Protein AF-A0AA40MC87-F1 (afdb_monomer_lite)

Secondary structure (DSSP, 8-state):
-PPPHHHHHHHHHHHHT-PPPPPPHHHHHHHHHHHHHHHHHHHHHHHHHHHHHHHHHHHHHHHHHT----SSS----EETTEE-HHHHHHHHHGGGGHHHHHHHHHHHHHHHHHHHHHHHHHHHHHHHHHTT-

Foldseek 3Di:
DDDDVVVVVVVVVVVVPPPDDPDDVVVVVVVVVVVVLVVLLVVLCCQQCVLVVLLVVLVVVCVVQVHDADQPDFDFGADPNDTCRVVSNVSNVSNVCNVVSNVVSVVSVVVSVVVVVVVVVVVVVVVVVVVVD

Sequence (133 aa):
MQEPPDEQSRRAASAAEVGPVPASPTAARGRALVRAYGFALAAILVIALFPVLSVAAAGIVADAAGCELNEAAAHPCLIGGVDFGEMLYAMGVLGWLMLGSLPVGGVLLMGWAIALLVHLRQWRAMRRAGARR

Organism: Burkholderia pseudomallei (NCBI:txid28450)

pLDDT: mean 82.48, std 14.1, range [49.5, 96.06]

Radius of gyration: 30.07 Å; chains: 1; bounding box: 89×36×66 Å

Structure (mmCIF, N/CA/C/O backbone):
data_AF-A0AA40MC87-F1
#
_entry.id   AF-A0AA40MC87-F1
#
loop_
_atom_site.group_PDB
_atom_site.id
_atom_site.type_symbol
_atom_site.label_atom_id
_atom_site.label_alt_id
_atom_site.label_comp_id
_atom_site.label_asym_id
_atom_site.label_entity_id
_atom_site.label_seq_id
_atom_site.pdbx_PDB_ins_code
_atom_site.Cartn_x
_atom_site.Cartn_y
_atom_site.Cartn_z
_atom_site.occupancy
_atom_site.B_iso_or_equiv
_atom_site.auth_seq_id
_atom_site.auth_comp_id
_atom_site.auth_asym_id
_atom_site.auth_atom_id
_atom_site.pdbx_PDB_model_num
ATOM 1 N N . MET A 1 1 ? -69.158 -31.998 21.560 1.00 50.84 1 MET A N 1
ATOM 2 C CA . MET A 1 1 ? -68.739 -30.778 22.278 1.00 50.84 1 MET A CA 1
ATOM 3 C C . MET A 1 1 ? -68.046 -29.914 21.239 1.00 50.84 1 MET A C 1
ATOM 5 O O . MET A 1 1 ? -66.867 -30.105 20.987 1.00 50.84 1 MET A O 1
ATOM 9 N N . GLN A 1 2 ? -68.838 -29.133 20.500 1.00 50.91 2 GLN A N 1
ATOM 10 C CA . GLN A 1 2 ? -68.380 -28.251 19.426 1.00 50.91 2 GLN A CA 1
ATOM 11 C C . GLN A 1 2 ? -68.105 -26.867 20.031 1.00 50.91 2 GLN A C 1
ATOM 13 O O . GLN A 1 2 ? -69.002 -26.286 20.639 1.00 50.91 2 GLN A O 1
ATOM 18 N N . GLU A 1 3 ? -66.870 -26.385 19.897 1.00 57.81 3 GLU A N 1
ATOM 19 C CA . GLU A 1 3 ? -66.437 -25.036 20.289 1.00 57.81 3 GLU A CA 1
ATOM 20 C C . GLU A 1 3 ? -67.126 -23.992 19.378 1.00 57.81 3 GLU A C 1
ATOM 22 O O . GLU A 1 3 ? -67.336 -24.273 18.191 1.00 57.81 3 GLU A O 1
ATOM 27 N N . PRO A 1 4 ? -67.550 -22.829 19.902 1.00 66.12 4 PRO A N 1
ATOM 28 C CA . PRO A 1 4 ? -68.362 -21.880 19.152 1.00 66.12 4 PRO A CA 1
ATOM 29 C C . PRO A 1 4 ? -67.525 -21.148 18.071 1.00 66.12 4 PRO A C 1
ATOM 31 O O . PRO A 1 4 ? -66.338 -20.866 18.265 1.00 66.12 4 PRO A O 1
ATOM 34 N N . PRO A 1 5 ? -68.106 -20.886 16.882 1.00 65.94 5 PRO A N 1
ATOM 35 C CA . PRO A 1 5 ? -67.374 -20.466 15.678 1.00 65.94 5 PRO A CA 1
ATOM 36 C C . PRO A 1 5 ? -66.696 -19.091 15.798 1.00 65.94 5 PRO A C 1
ATOM 38 O O . PRO A 1 5 ? -65.754 -18.797 15.061 1.00 65.94 5 PRO A O 1
ATOM 41 N N . ASP A 1 6 ? -67.133 -18.259 16.741 1.00 68.62 6 ASP A N 1
ATOM 42 C CA . ASP A 1 6 ? -66.554 -16.950 17.040 1.00 68.62 6 ASP A CA 1
ATOM 43 C C . ASP A 1 6 ? -65.141 -17.064 17.625 1.00 68.62 6 ASP A C 1
ATOM 45 O O . ASP A 1 6 ? -64.265 -16.254 17.307 1.00 68.62 6 ASP A O 1
ATOM 49 N N . GLU A 1 7 ? -64.874 -18.106 18.415 1.00 65.88 7 GLU A N 1
ATOM 50 C CA . GLU A 1 7 ? -63.565 -18.305 19.031 1.00 65.88 7 GLU A CA 1
ATOM 51 C C . GLU A 1 7 ? -62.516 -18.745 17.998 1.00 65.88 7 GLU A C 1
ATOM 53 O O . GLU A 1 7 ? -61.366 -18.290 18.017 1.00 65.88 7 GLU A O 1
ATOM 58 N N . GLN A 1 8 ? -62.930 -19.551 17.016 1.00 66.62 8 GLN A N 1
ATOM 59 C CA . GLN A 1 8 ? -62.069 -19.992 15.920 1.00 66.62 8 GLN A CA 1
ATOM 60 C C . GLN A 1 8 ? -61.725 -18.840 14.962 1.00 66.62 8 GLN A C 1
ATOM 62 O O . GLN A 1 8 ? -60.569 -18.712 14.548 1.00 66.62 8 GLN A O 1
ATOM 67 N N . SER A 1 9 ? -62.678 -17.943 14.678 1.00 61.56 9 SER A N 1
ATOM 68 C CA . SER A 1 9 ? -62.430 -16.728 13.887 1.00 61.56 9 SER A CA 1
ATOM 69 C C . SER A 1 9 ? -61.458 -15.763 14.573 1.00 61.56 9 SER A C 1
ATOM 71 O O . SER A 1 9 ? -60.596 -15.187 13.905 1.00 61.56 9 SER A O 1
ATOM 73 N N . ARG A 1 10 ? -61.525 -15.621 15.905 1.00 64.06 10 ARG A N 1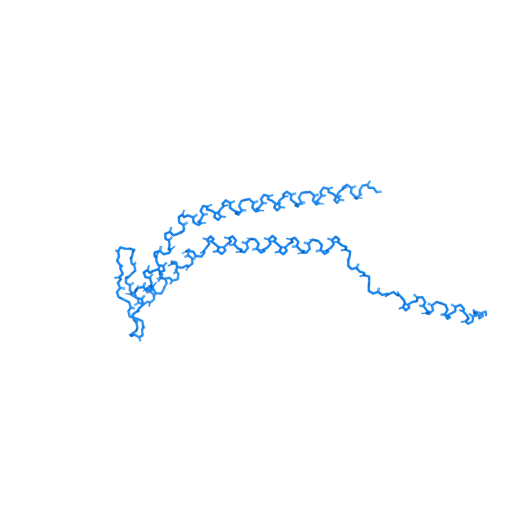
ATOM 74 C CA . ARG A 1 10 ? -60.583 -14.774 16.662 1.00 64.06 10 ARG A CA 1
ATOM 75 C C . ARG A 1 10 ? -59.165 -15.349 16.675 1.00 64.06 10 ARG A C 1
ATOM 77 O O . ARG A 1 10 ? -58.204 -14.595 16.524 1.00 64.06 10 ARG A O 1
ATOM 84 N N . ARG A 1 11 ? -59.017 -16.674 16.790 1.00 61.47 11 ARG A N 1
ATOM 85 C CA . ARG A 1 11 ? -57.702 -17.340 16.722 1.00 61.47 11 ARG A CA 1
ATOM 86 C C . ARG A 1 11 ? -57.081 -17.261 15.322 1.00 61.47 11 ARG A C 1
ATOM 88 O O . ARG A 1 11 ? -55.880 -17.024 15.214 1.00 61.47 11 ARG A O 1
ATOM 95 N N . ALA A 1 12 ? -57.884 -17.387 14.262 1.00 60.53 12 ALA A N 1
ATOM 96 C CA . ALA A 1 12 ? -57.410 -17.250 12.883 1.00 60.53 12 ALA A CA 1
ATOM 97 C C . ALA A 1 12 ? -56.907 -15.827 12.569 1.00 60.53 12 ALA A C 1
ATOM 99 O O . ALA A 1 12 ? -55.875 -15.676 11.916 1.00 60.53 12 ALA A O 1
ATOM 100 N N . ALA A 1 13 ? -57.576 -14.790 13.089 1.00 59.22 13 ALA A N 1
ATOM 101 C CA . ALA A 1 13 ? -57.141 -13.400 12.931 1.00 59.22 13 ALA A CA 1
ATOM 102 C C . ALA A 1 13 ? -55.805 -13.114 13.647 1.00 59.22 13 ALA A C 1
ATOM 104 O O . ALA A 1 13 ? -54.933 -12.459 13.084 1.00 59.22 13 ALA A O 1
ATOM 105 N N . SER A 1 14 ? -55.598 -13.671 14.846 1.00 58.53 14 SER A N 1
ATOM 106 C CA . SER A 1 14 ? -54.359 -13.472 15.615 1.00 58.53 14 SER A CA 1
ATOM 107 C C . SER A 1 14 ? -53.129 -14.160 15.005 1.00 58.53 14 SER A C 1
ATOM 109 O O . SER A 1 14 ? -52.009 -13.718 15.256 1.00 58.53 14 SER A O 1
ATOM 111 N N . ALA A 1 15 ? -53.302 -15.233 14.226 1.00 57.50 15 ALA A N 1
ATOM 112 C CA . ALA A 1 15 ? -52.190 -15.943 13.586 1.00 57.50 15 ALA A CA 1
ATOM 113 C C . ALA A 1 15 ? -51.644 -15.210 12.345 1.00 57.50 15 ALA A C 1
ATOM 115 O O . ALA A 1 15 ? -50.479 -15.382 11.992 1.00 57.50 15 ALA A O 1
ATOM 116 N N . ALA A 1 16 ? -52.467 -14.377 11.700 1.00 57.09 16 ALA A N 1
ATOM 117 C CA . ALA A 1 16 ? -52.091 -13.627 10.502 1.00 57.09 16 ALA A CA 1
ATOM 118 C C . ALA A 1 16 ? -51.283 -12.346 10.801 1.00 57.09 16 ALA A C 1
ATOM 120 O O . ALA A 1 16 ? -50.664 -11.794 9.895 1.00 57.09 16 ALA A O 1
ATOM 121 N N . GLU A 1 17 ? -51.257 -11.882 12.057 1.00 54.28 17 GLU A N 1
ATOM 122 C CA . GLU A 1 17 ? -50.623 -10.615 12.460 1.00 54.28 17 GLU A CA 1
ATOM 123 C C . GLU A 1 17 ? -49.181 -10.764 12.984 1.00 54.28 17 GLU A C 1
ATOM 125 O O . GLU A 1 17 ? -48.571 -9.796 13.440 1.00 54.28 17 GLU A O 1
ATOM 130 N N . VAL A 1 18 ? -48.582 -11.959 12.900 1.00 59.50 18 VAL A N 1
ATOM 131 C CA . VAL A 1 18 ? -47.149 -12.140 13.188 1.00 59.50 18 VAL A CA 1
ATOM 132 C C . VAL A 1 18 ? -46.344 -11.656 11.980 1.00 59.50 18 VAL A C 1
ATOM 134 O O . VA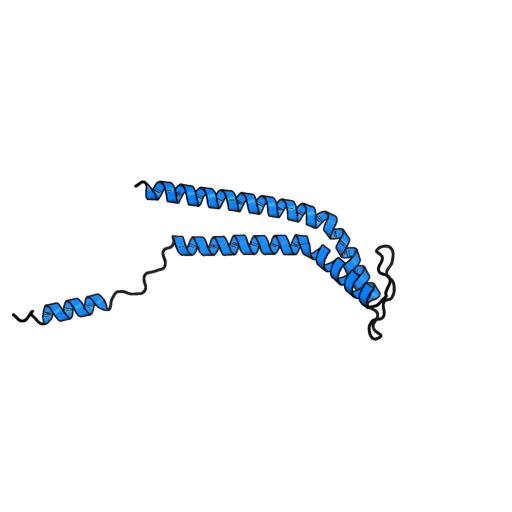L A 1 18 ? -45.843 -12.433 11.169 1.00 59.50 18 VAL A O 1
ATOM 137 N N . GLY A 1 19 ? -46.261 -10.333 11.834 1.00 61.06 19 GLY A N 1
ATOM 138 C CA . GLY A 1 19 ? -45.388 -9.681 10.865 1.00 61.06 19 GLY A CA 1
ATOM 139 C C . GLY A 1 19 ? -43.907 -10.023 11.107 1.00 61.06 19 GLY A C 1
ATOM 140 O O . GLY A 1 19 ? -43.544 -10.501 12.187 1.00 61.06 19 GLY A O 1
ATOM 141 N N . PRO A 1 20 ? -43.020 -9.782 10.122 1.00 63.53 20 PRO A N 1
ATOM 142 C CA . PRO A 1 20 ? -41.598 -10.087 10.242 1.00 63.53 20 PRO A CA 1
ATOM 143 C C . PRO A 1 20 ? -41.013 -9.440 11.498 1.00 63.53 20 PRO A C 1
ATOM 145 O O . PRO A 1 20 ? -40.990 -8.215 11.620 1.00 63.53 20 PRO A O 1
ATOM 148 N N . VAL A 1 21 ? -40.538 -10.264 12.435 1.00 62.41 21 VAL A N 1
ATOM 149 C CA . VAL A 1 21 ? -39.879 -9.794 13.658 1.00 62.41 21 VAL A CA 1
ATOM 150 C C . VAL A 1 21 ? -38.732 -8.860 13.248 1.00 62.41 21 VAL A C 1
ATOM 152 O O . VAL A 1 21 ? -37.818 -9.307 12.544 1.00 62.41 21 VAL A O 1
ATOM 155 N N . PRO A 1 22 ? -38.742 -7.571 13.643 1.00 57.84 22 PRO A N 1
ATOM 156 C CA . PRO A 1 22 ? -37.665 -6.663 13.286 1.00 57.84 22 PRO A CA 1
ATOM 157 C C . PRO A 1 22 ? -36.361 -7.199 13.875 1.00 57.84 22 PRO A C 1
ATOM 159 O O . PRO A 1 22 ? -36.271 -7.509 15.066 1.00 57.84 22 PRO A O 1
ATOM 162 N N . ALA A 1 23 ? -35.344 -7.340 13.023 1.00 54.78 23 ALA A N 1
ATOM 163 C CA . ALA A 1 23 ? -34.034 -7.823 13.431 1.00 54.78 23 ALA A CA 1
ATOM 164 C C . ALA A 1 23 ? -33.532 -7.011 14.634 1.00 54.78 23 ALA A C 1
ATOM 166 O O . ALA A 1 23 ? -33.445 -5.784 14.572 1.00 54.78 23 ALA A O 1
ATOM 167 N N . SER A 1 24 ? -33.195 -7.700 15.727 1.00 53.62 24 SER A N 1
ATOM 168 C CA . SER A 1 24 ? -32.795 -7.066 16.982 1.00 53.62 24 SER A CA 1
ATOM 169 C C . SER A 1 24 ? -31.674 -6.036 16.739 1.00 53.62 24 SER A C 1
ATOM 171 O O . SER A 1 24 ? -30.681 -6.361 16.073 1.00 53.62 24 SER A O 1
ATOM 173 N N . PRO A 1 25 ? -31.768 -4.808 17.287 1.00 60.97 25 PRO A N 1
ATOM 174 C CA . PRO A 1 25 ? -30.835 -3.710 16.995 1.00 60.97 25 PRO A CA 1
ATOM 175 C C . PRO A 1 25 ? -29.369 -4.037 17.336 1.00 60.97 25 PRO A C 1
ATOM 177 O O . PRO A 1 25 ? -28.437 -3.484 16.750 1.00 60.97 25 PRO A O 1
ATOM 180 N N . THR A 1 26 ? -29.141 -4.996 18.236 1.00 62.25 26 THR A N 1
ATOM 181 C CA . THR A 1 26 ? -27.823 -5.537 18.598 1.00 62.25 26 THR A CA 1
ATOM 182 C C . THR A 1 26 ? -27.173 -6.351 17.475 1.00 62.25 26 THR A C 1
ATOM 184 O O . THR A 1 26 ? -25.968 -6.225 17.245 1.00 62.25 26 THR A O 1
ATOM 187 N N . ALA A 1 27 ? -27.952 -7.145 16.733 1.00 59.28 27 ALA A N 1
ATOM 188 C CA . ALA A 1 27 ? -27.454 -7.951 15.619 1.00 59.28 27 ALA A CA 1
ATOM 189 C C . ALA A 1 27 ? -27.077 -7.077 14.411 1.00 59.28 27 ALA A C 1
ATOM 191 O O . ALA A 1 27 ? -26.074 -7.333 13.742 1.00 59.28 27 ALA A O 1
ATOM 192 N N . ALA A 1 28 ? -27.838 -6.005 14.165 1.00 65.12 28 ALA A N 1
ATOM 193 C CA . ALA A 1 28 ? -27.533 -5.028 13.122 1.00 65.12 28 ALA A CA 1
ATOM 194 C C . ALA A 1 28 ? -26.247 -4.233 13.426 1.00 65.12 28 ALA A C 1
ATOM 196 O O . ALA A 1 28 ? -25.393 -4.092 12.547 1.00 65.12 28 ALA A O 1
ATOM 197 N N . ARG A 1 29 ? -26.048 -3.802 14.683 1.00 69.06 29 ARG A N 1
ATOM 198 C CA . ARG A 1 29 ? -24.820 -3.108 15.125 1.00 69.06 29 ARG A CA 1
ATOM 199 C C . ARG A 1 29 ? -23.562 -3.966 14.985 1.00 69.06 29 ARG A C 1
ATOM 201 O O . ARG A 1 29 ? -22.536 -3.464 14.536 1.00 69.06 29 ARG A O 1
ATOM 208 N N . GLY A 1 30 ? -23.637 -5.257 15.317 1.00 68.69 30 GLY A N 1
ATOM 209 C CA . GLY A 1 30 ? -22.497 -6.173 15.189 1.00 68.69 30 GLY A CA 1
ATOM 210 C C . GLY A 1 30 ? -22.015 -6.330 13.742 1.00 68.69 30 GLY A C 1
ATOM 211 O O . GLY A 1 30 ? -20.817 -6.250 13.479 1.00 68.69 30 GLY A O 1
ATOM 212 N N . ARG A 1 31 ? -22.945 -6.476 12.786 1.00 76.12 31 ARG A N 1
ATOM 213 C CA . ARG A 1 31 ? -22.610 -6.591 11.353 1.00 76.12 31 ARG A CA 1
ATOM 214 C C . ARG A 1 31 ? -21.986 -5.313 10.787 1.00 76.12 31 ARG A C 1
ATOM 216 O O . ARG A 1 31 ? -21.050 -5.399 9.998 1.00 76.12 31 ARG A O 1
ATOM 223 N N . ALA A 1 32 ? -22.475 -4.141 11.195 1.00 79.81 32 ALA A N 1
ATOM 224 C CA . ALA A 1 32 ? -21.915 -2.858 10.772 1.00 79.81 32 ALA A CA 1
ATOM 225 C C . ALA A 1 32 ? -20.476 -2.658 11.281 1.00 79.81 32 ALA A C 1
ATOM 227 O O . ALA A 1 32 ? -19.612 -2.239 10.514 1.00 79.81 32 ALA A O 1
ATOM 228 N N . LEU A 1 33 ? -20.197 -3.034 12.536 1.00 82.94 33 LEU A N 1
ATOM 229 C CA . LEU A 1 33 ? -18.848 -2.972 13.104 1.00 82.94 33 LEU A CA 1
ATOM 230 C C . LEU A 1 33 ? -17.879 -3.900 12.368 1.00 82.94 33 LEU A C 1
ATOM 232 O O . LEU A 1 33 ? -16.809 -3.455 11.973 1.00 82.94 33 LEU A O 1
ATOM 236 N N . VAL A 1 34 ? -18.256 -5.157 12.116 1.00 84.06 34 VAL A N 1
ATOM 237 C CA . VAL A 1 34 ? -17.404 -6.099 11.365 1.00 84.06 34 VAL A CA 1
ATOM 238 C C . VAL A 1 34 ? -17.089 -5.572 9.963 1.00 84.06 34 VAL A C 1
ATOM 240 O O . VAL A 1 34 ? -15.937 -5.634 9.540 1.00 84.06 34 VAL A O 1
ATOM 243 N N . ARG A 1 35 ? -18.074 -4.991 9.264 1.00 88.19 35 ARG A N 1
ATOM 244 C CA . ARG A 1 35 ? -17.848 -4.357 7.954 1.00 88.19 35 ARG A CA 1
ATOM 245 C C . ARG A 1 35 ? -16.892 -3.168 8.047 1.00 88.19 35 ARG A C 1
ATOM 247 O O . ARG A 1 35 ? -16.006 -3.058 7.209 1.00 88.19 35 ARG A O 1
ATOM 254 N N . ALA A 1 36 ? -17.038 -2.315 9.060 1.00 87.88 36 ALA A N 1
ATOM 255 C CA . ALA A 1 36 ? -16.166 -1.159 9.258 1.00 87.88 36 ALA A CA 1
ATOM 256 C C . ALA A 1 36 ? -14.720 -1.569 9.590 1.00 87.88 36 ALA A C 1
ATOM 258 O O . ALA A 1 36 ? -13.788 -1.090 8.949 1.00 87.88 36 ALA A O 1
ATOM 259 N N . TYR A 1 37 ? -14.524 -2.498 10.534 1.00 91.44 37 TYR A N 1
ATOM 260 C CA . TYR A 1 37 ? -13.194 -3.027 10.857 1.00 91.44 37 TYR A CA 1
ATOM 261 C C . TYR A 1 37 ? -12.578 -3.761 9.659 1.00 91.44 37 TYR A C 1
ATOM 263 O O . TYR A 1 37 ? -11.395 -3.576 9.397 1.00 91.44 37 TYR A O 1
ATOM 271 N N . GLY A 1 38 ? -13.364 -4.535 8.904 1.00 91.75 38 GLY A N 1
ATOM 272 C CA . GLY A 1 38 ? -12.898 -5.206 7.689 1.00 91.75 38 GLY A CA 1
ATOM 273 C C . GLY A 1 38 ? -12.474 -4.227 6.592 1.00 91.75 38 GLY A C 1
ATOM 274 O O . GLY A 1 38 ? -11.408 -4.392 6.009 1.00 91.75 38 GLY A O 1
ATOM 275 N N . PHE A 1 39 ? -13.259 -3.172 6.354 1.00 94.19 39 PHE A N 1
ATOM 276 C CA . PHE A 1 39 ? -12.907 -2.124 5.394 1.00 94.19 39 PHE A CA 1
ATOM 277 C C . PHE A 1 39 ? -11.636 -1.373 5.808 1.00 94.19 39 PHE A C 1
ATOM 279 O O . PHE A 1 39 ? -10.749 -1.170 4.985 1.00 94.19 39 PHE A O 1
ATOM 286 N N . ALA A 1 40 ? -11.510 -1.019 7.091 1.00 93.25 40 ALA A N 1
ATOM 287 C CA . ALA A 1 40 ? -10.304 -0.382 7.615 1.00 93.25 40 ALA A CA 1
ATOM 288 C C . ALA A 1 40 ? -9.067 -1.279 7.449 1.00 93.25 40 ALA A C 1
ATOM 290 O O . ALA A 1 40 ? -8.024 -0.801 7.016 1.00 93.25 40 ALA A O 1
ATOM 291 N N . LEU A 1 41 ? -9.189 -2.582 7.727 1.00 94.38 41 LEU A N 1
ATOM 292 C CA . LEU A 1 41 ? -8.103 -3.538 7.512 1.00 94.38 41 LEU A CA 1
ATOM 293 C C . LEU A 1 41 ? -7.702 -3.606 6.035 1.00 94.38 41 LEU A C 1
ATOM 295 O O . LEU A 1 41 ? -6.518 -3.529 5.725 1.00 94.38 41 LEU A O 1
ATOM 299 N N . ALA A 1 42 ? -8.677 -3.707 5.129 1.00 95.38 42 ALA A N 1
ATOM 300 C CA . ALA A 1 42 ? -8.416 -3.728 3.693 1.00 95.38 42 ALA A CA 1
ATOM 301 C C . ALA A 1 42 ? -7.689 -2.456 3.233 1.00 95.38 42 ALA A C 1
ATOM 303 O O . ALA A 1 42 ? -6.696 -2.550 2.520 1.00 95.38 42 ALA A O 1
ATOM 304 N N . ALA A 1 43 ? -8.122 -1.279 3.694 1.00 94.88 43 ALA A N 1
ATOM 305 C CA . ALA A 1 43 ? -7.467 -0.014 3.375 1.00 94.88 43 ALA A CA 1
ATOM 306 C C . ALA A 1 43 ? -6.010 0.030 3.871 1.00 94.88 43 ALA A C 1
ATOM 308 O O . ALA A 1 43 ? -5.123 0.424 3.118 1.00 94.88 43 ALA A O 1
ATOM 309 N N . ILE A 1 44 ? -5.746 -0.424 5.104 1.00 94.25 44 ILE A N 1
ATOM 310 C CA . ILE A 1 44 ? -4.384 -0.493 5.662 1.00 94.25 44 ILE A CA 1
ATOM 311 C C . ILE A 1 44 ? -3.505 -1.423 4.823 1.00 94.25 44 ILE A C 1
ATOM 313 O O . ILE A 1 44 ? -2.389 -1.051 4.469 1.00 94.25 44 ILE A O 1
ATOM 317 N N . LEU A 1 45 ? -4.007 -2.614 4.481 1.00 94.88 45 LEU A N 1
ATOM 318 C CA . LEU A 1 45 ? -3.262 -3.583 3.678 1.00 94.88 45 LEU A CA 1
ATOM 319 C C . LEU A 1 45 ? -2.970 -3.055 2.275 1.00 94.88 45 LEU A C 1
ATOM 321 O O . LEU A 1 45 ? -1.847 -3.204 1.807 1.00 94.88 45 LEU A O 1
ATOM 325 N N . VAL A 1 46 ? -3.940 -2.404 1.627 1.00 94.25 46 VAL A N 1
ATOM 326 C CA . VAL A 1 46 ? -3.730 -1.784 0.313 1.00 94.25 46 VAL A CA 1
ATOM 327 C C . VAL A 1 46 ? -2.642 -0.721 0.406 1.00 94.25 46 VAL A C 1
ATOM 329 O O . VAL A 1 46 ? -1.681 -0.793 -0.343 1.00 94.25 46 VAL A O 1
ATOM 332 N N . ILE A 1 47 ? -2.723 0.215 1.352 1.00 91.56 47 ILE A N 1
ATOM 333 C CA . ILE A 1 47 ? -1.725 1.290 1.485 1.00 91.56 47 ILE A CA 1
ATOM 334 C C . ILE A 1 47 ? -0.326 0.729 1.786 1.00 91.56 47 ILE A C 1
ATOM 336 O O . ILE A 1 47 ? 0.662 1.194 1.222 1.00 91.56 47 ILE A O 1
ATOM 340 N N . ALA A 1 48 ? -0.232 -0.275 2.660 1.00 93.31 48 ALA A N 1
ATOM 341 C CA . ALA A 1 48 ? 1.044 -0.859 3.058 1.00 93.31 48 ALA A CA 1
ATOM 342 C C . ALA A 1 48 ? 1.687 -1.685 1.933 1.00 93.31 48 ALA A C 1
ATOM 344 O O . ALA A 1 48 ? 2.886 -1.558 1.688 1.00 93.31 48 ALA A O 1
ATOM 345 N N . LEU A 1 49 ? 0.895 -2.520 1.251 1.00 93.88 49 LEU A N 1
ATOM 346 C CA . LEU A 1 49 ? 1.382 -3.494 0.270 1.00 93.88 49 LEU A CA 1
ATOM 347 C C . LEU A 1 49 ? 1.433 -2.951 -1.157 1.00 93.88 49 LEU A C 1
ATOM 349 O O . LEU A 1 49 ? 2.157 -3.509 -1.972 1.00 93.88 49 LEU A O 1
ATOM 353 N N . PHE A 1 50 ? 0.710 -1.878 -1.478 1.00 94.31 50 PHE A N 1
ATOM 354 C CA . PHE A 1 50 ? 0.690 -1.297 -2.822 1.00 94.31 50 PHE A CA 1
ATOM 355 C C . PHE A 1 50 ? 2.088 -1.041 -3.419 1.00 94.31 50 PHE A C 1
ATOM 357 O O . PHE A 1 50 ? 2.342 -1.543 -4.514 1.00 94.31 50 PHE A O 1
ATOM 364 N N . PRO A 1 51 ? 3.025 -0.346 -2.741 1.00 92.94 51 PRO A N 1
ATOM 365 C CA . PRO A 1 51 ? 4.352 -0.109 -3.315 1.00 92.94 51 PRO A CA 1
ATOM 366 C C . PRO A 1 51 ? 5.174 -1.394 -3.470 1.00 92.94 51 PRO A C 1
ATOM 368 O O . PRO A 1 51 ? 5.920 -1.529 -4.435 1.00 92.94 51 PRO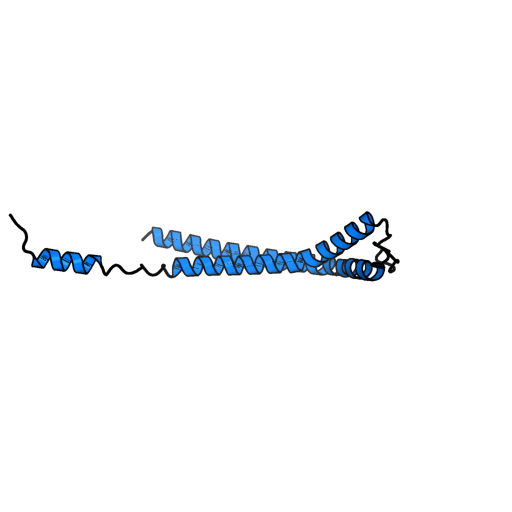 A O 1
ATOM 371 N N . VAL A 1 52 ? 4.986 -2.372 -2.578 1.00 94.56 52 VAL A N 1
ATOM 372 C CA . VAL A 1 52 ? 5.640 -3.687 -2.677 1.00 94.56 52 VAL A CA 1
ATOM 373 C C . VAL A 1 52 ? 5.135 -4.445 -3.905 1.00 94.56 52 VAL A C 1
ATOM 375 O O . VAL A 1 52 ? 5.927 -4.975 -4.678 1.00 94.56 52 VAL A O 1
ATOM 378 N N . LEU A 1 53 ? 3.817 -4.466 -4.115 1.00 95.19 53 LEU A N 1
ATOM 379 C CA . LEU A 1 53 ? 3.196 -5.114 -5.270 1.00 95.19 53 LEU A CA 1
ATOM 380 C C . LEU A 1 53 ? 3.576 -4.422 -6.583 1.00 95.19 53 LEU A C 1
ATOM 382 O O . LEU A 1 53 ? 3.804 -5.105 -7.576 1.00 95.19 53 LEU A O 1
ATOM 386 N N . SER A 1 54 ? 3.686 -3.091 -6.576 1.00 94.69 54 SER A N 1
ATOM 387 C CA . SER A 1 54 ? 4.157 -2.301 -7.719 1.00 94.69 54 SE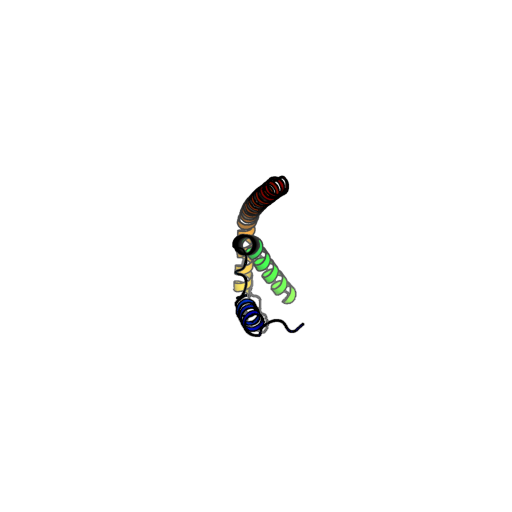R A CA 1
ATOM 388 C C . SER A 1 54 ? 5.562 -2.725 -8.150 1.00 94.69 54 SER A C 1
ATOM 390 O O . SER A 1 54 ? 5.767 -3.084 -9.308 1.00 94.69 54 SER A O 1
ATOM 392 N N . VAL A 1 55 ? 6.516 -2.740 -7.211 1.00 93.88 55 VAL A N 1
ATOM 393 C CA . VAL A 1 55 ? 7.911 -3.101 -7.507 1.00 93.88 55 VAL A CA 1
ATOM 394 C C . VAL A 1 55 ? 8.038 -4.567 -7.925 1.00 93.88 55 VAL A C 1
ATOM 396 O O . VAL A 1 55 ? 8.761 -4.886 -8.866 1.00 93.88 55 VAL A O 1
ATOM 399 N N . ALA A 1 56 ? 7.293 -5.462 -7.268 1.00 94.69 56 ALA A N 1
ATOM 400 C CA . ALA A 1 56 ? 7.304 -6.884 -7.584 1.00 94.69 56 ALA A CA 1
ATOM 401 C C . ALA A 1 56 ? 6.768 -7.142 -8.997 1.00 94.69 56 ALA A C 1
ATOM 403 O O . ALA A 1 56 ? 7.364 -7.913 -9.745 1.00 94.69 56 ALA A O 1
ATOM 404 N N . ALA A 1 57 ? 5.679 -6.470 -9.385 1.00 94.69 57 ALA A N 1
ATOM 405 C CA . ALA A 1 57 ? 5.144 -6.560 -10.737 1.00 94.69 57 ALA A CA 1
ATOM 406 C C . ALA A 1 57 ? 6.159 -6.066 -11.778 1.00 94.69 57 ALA A C 1
ATOM 408 O O . ALA A 1 57 ? 6.378 -6.752 -12.774 1.00 94.69 57 ALA A O 1
ATOM 409 N N . ALA A 1 58 ? 6.824 -4.933 -11.529 1.00 93.62 58 ALA A N 1
ATOM 410 C CA . ALA A 1 58 ? 7.851 -4.410 -12.428 1.00 93.62 58 ALA A CA 1
ATOM 411 C C . ALA A 1 58 ? 9.022 -5.389 -12.607 1.00 93.62 58 ALA A C 1
ATOM 413 O O . ALA A 1 58 ? 9.423 -5.663 -13.735 1.00 93.62 58 ALA A O 1
ATOM 414 N N . GLY A 1 59 ? 9.517 -5.969 -11.508 1.00 91.94 59 GLY A N 1
ATOM 415 C CA . GLY A 1 59 ? 10.591 -6.961 -11.540 1.00 91.94 59 GLY A CA 1
ATOM 416 C C . GLY A 1 59 ? 10.207 -8.229 -12.302 1.00 91.94 59 GLY A C 1
ATOM 417 O O . GLY A 1 59 ? 10.975 -8.686 -13.140 1.00 91.94 59 GLY A O 1
ATOM 418 N N . ILE A 1 60 ? 8.999 -8.759 -12.078 1.00 94.81 60 ILE A N 1
ATOM 419 C CA . ILE A 1 60 ? 8.499 -9.947 -12.792 1.00 94.81 60 ILE A CA 1
ATOM 420 C C . ILE A 1 60 ? 8.388 -9.679 -14.298 1.00 94.81 60 ILE A C 1
ATOM 422 O O . ILE A 1 60 ? 8.752 -10.534 -15.102 1.00 94.81 60 ILE A O 1
ATOM 426 N N . VAL A 1 61 ? 7.890 -8.503 -14.693 1.00 93.19 61 VAL A N 1
ATOM 427 C CA . VAL A 1 61 ? 7.762 -8.135 -16.111 1.00 93.19 61 VAL A CA 1
ATOM 428 C C . VAL A 1 61 ? 9.134 -7.953 -16.762 1.00 93.19 61 VAL A C 1
ATOM 430 O O . VAL A 1 61 ? 9.343 -8.454 -17.865 1.00 93.19 61 VAL A O 1
ATOM 433 N N . ALA A 1 62 ? 10.071 -7.280 -16.088 1.00 92.25 62 ALA A N 1
ATOM 434 C CA . ALA A 1 62 ? 11.428 -7.083 -16.593 1.00 92.25 62 ALA A CA 1
ATOM 435 C C . ALA A 1 62 ? 12.182 -8.414 -16.752 1.00 92.25 62 ALA A C 1
ATOM 437 O O . ALA A 1 62 ? 12.773 -8.651 -17.803 1.00 92.25 62 ALA A O 1
ATOM 438 N N . ASP A 1 63 ? 12.090 -9.305 -15.760 1.00 92.38 63 ASP A N 1
ATOM 439 C CA . ASP A 1 63 ? 12.712 -10.635 -15.782 1.00 92.38 63 ASP A CA 1
ATOM 440 C C . ASP A 1 63 ? 12.134 -11.510 -16.906 1.00 92.38 63 ASP A C 1
ATOM 442 O O . ASP A 1 63 ? 12.875 -12.094 -17.695 1.00 92.38 63 ASP A O 1
ATOM 446 N N . ALA A 1 64 ? 10.806 -11.509 -17.074 1.00 93.00 64 ALA A N 1
ATOM 447 C CA . ALA A 1 64 ? 10.142 -12.227 -18.163 1.00 93.00 64 ALA A CA 1
ATOM 448 C C . ALA A 1 64 ? 10.515 -11.693 -19.560 1.00 93.00 64 ALA A C 1
ATOM 450 O O . ALA A 1 64 ? 10.489 -12.449 -20.533 1.00 93.00 64 ALA A O 1
ATOM 451 N N . ALA A 1 65 ? 10.850 -10.405 -19.668 1.00 90.69 65 ALA A N 1
ATOM 452 C CA . ALA A 1 65 ? 11.294 -9.770 -20.906 1.00 90.69 65 ALA A CA 1
ATOM 453 C C . ALA A 1 65 ? 12.819 -9.848 -21.127 1.00 90.69 65 ALA A C 1
ATOM 455 O O . ALA A 1 65 ? 13.287 -9.522 -22.218 1.00 90.69 65 ALA A O 1
ATOM 456 N N . GLY A 1 66 ? 13.597 -10.274 -20.124 1.00 90.06 66 GLY A N 1
ATOM 457 C CA . GLY A 1 66 ? 15.063 -10.262 -20.164 1.00 90.06 66 GLY A CA 1
ATOM 458 C C . GLY A 1 66 ? 15.671 -8.854 -20.138 1.00 90.06 66 GLY A C 1
ATOM 459 O O . GLY A 1 66 ? 16.783 -8.658 -20.628 1.00 90.06 66 GLY A O 1
ATOM 460 N N . CYS A 1 67 ? 14.938 -7.871 -19.612 1.00 90.44 67 CYS A N 1
ATOM 461 C CA . CYS A 1 67 ? 15.374 -6.482 -19.518 1.00 90.44 67 CYS A CA 1
ATOM 462 C C . CYS A 1 67 ? 16.078 -6.203 -18.187 1.00 90.44 67 CYS A C 1
ATOM 464 O O . CYS A 1 67 ? 15.704 -6.741 -17.144 1.00 90.44 67 CYS A O 1
ATOM 466 N N . GLU A 1 68 ? 17.047 -5.287 -18.201 1.00 87.19 68 GLU A N 1
ATOM 467 C CA . GLU A 1 68 ? 17.612 -4.756 -16.963 1.00 87.19 68 GLU A CA 1
ATOM 468 C C . GLU A 1 68 ? 16.641 -3.750 -16.330 1.00 87.19 68 GLU A C 1
ATOM 470 O O . GLU A 1 68 ? 16.212 -2.791 -16.971 1.00 87.19 68 GLU A O 1
ATOM 475 N N . LEU A 1 69 ? 16.322 -3.954 -15.052 1.00 88.06 69 LEU A N 1
ATOM 476 C CA . LEU A 1 69 ? 15.599 -2.992 -14.231 1.00 88.06 69 LEU A CA 1
ATOM 477 C C . LEU A 1 69 ? 16.504 -2.561 -13.080 1.00 88.06 69 LEU A C 1
ATOM 479 O O . LEU A 1 69 ? 16.805 -3.359 -12.194 1.00 88.06 69 LEU A O 1
ATOM 483 N N . ASN A 1 70 ? 16.925 -1.297 -13.082 1.00 84.56 70 ASN A N 1
ATOM 484 C CA . ASN A 1 70 ? 17.647 -0.708 -11.963 1.00 84.56 70 ASN A CA 1
ATOM 485 C C . ASN A 1 70 ? 17.066 0.658 -11.578 1.00 84.56 70 ASN A C 1
ATOM 487 O O . ASN A 1 70 ? 16.377 1.315 -12.354 1.00 84.56 70 ASN A O 1
ATOM 491 N N . GLU A 1 71 ? 17.311 1.066 -10.335 1.00 81.94 71 GLU A N 1
ATOM 492 C CA . GLU A 1 71 ? 16.786 2.324 -9.782 1.00 81.94 71 GLU A CA 1
ATOM 493 C C . GLU A 1 71 ? 17.638 3.537 -10.189 1.00 81.94 71 GLU A C 1
ATOM 495 O O . GLU A 1 71 ? 17.223 4.683 -10.008 1.00 81.94 71 GLU A O 1
ATOM 500 N N . ALA A 1 72 ? 18.837 3.291 -10.728 1.00 84.69 72 ALA A N 1
ATOM 501 C CA . ALA A 1 72 ? 19.820 4.319 -11.048 1.00 84.69 72 ALA A CA 1
ATOM 502 C C . ALA A 1 72 ? 19.511 5.038 -12.368 1.00 84.69 72 ALA A C 1
ATOM 504 O O . ALA A 1 72 ? 19.803 6.226 -12.497 1.00 84.69 72 ALA A O 1
ATOM 505 N N . ALA A 1 73 ? 18.926 4.334 -13.339 1.00 84.38 73 ALA A N 1
ATOM 506 C CA . ALA A 1 73 ? 18.550 4.890 -14.630 1.00 84.38 73 ALA A CA 1
ATOM 507 C C . ALA A 1 73 ? 17.392 4.107 -15.264 1.00 84.38 73 ALA A C 1
ATOM 509 O O . ALA A 1 73 ? 17.220 2.915 -15.024 1.00 84.38 73 ALA A O 1
ATOM 510 N N . ALA A 1 74 ? 16.621 4.781 -16.116 1.00 88.94 74 ALA A N 1
ATOM 511 C CA . ALA A 1 74 ? 15.646 4.115 -16.968 1.00 88.94 74 ALA A CA 1
ATOM 512 C C . ALA A 1 74 ? 16.364 3.442 -18.149 1.00 88.94 74 ALA A C 1
ATOM 514 O O . ALA A 1 74 ? 17.095 4.107 -18.887 1.00 88.94 74 ALA A O 1
ATOM 515 N N . HIS A 1 75 ? 16.130 2.140 -18.335 1.00 87.56 75 HIS A N 1
ATOM 516 C CA . HIS A 1 75 ? 16.652 1.367 -19.467 1.00 87.56 75 HIS A CA 1
ATOM 517 C C . HIS A 1 75 ? 15.516 1.014 -20.424 1.00 87.56 75 HIS A C 1
ATOM 519 O O . HIS A 1 75 ? 14.439 0.641 -19.954 1.00 87.56 75 HIS A O 1
ATOM 525 N N . PRO A 1 76 ? 15.727 1.114 -21.747 1.00 89.19 76 PRO A N 1
ATOM 526 C CA . PRO A 1 76 ? 14.712 0.735 -22.721 1.00 89.19 76 PRO A CA 1
ATOM 527 C C . PRO A 1 76 ? 14.390 -0.757 -22.595 1.00 89.19 76 PRO A C 1
ATOM 529 O O . PRO A 1 76 ? 15.291 -1.596 -22.554 1.00 89.19 76 PRO A O 1
ATOM 532 N N . CYS A 1 77 ? 13.100 -1.091 -22.565 1.00 90.56 77 CYS A N 1
ATOM 533 C CA . CYS A 1 77 ? 12.630 -2.471 -22.470 1.00 90.56 77 CYS A CA 1
ATOM 534 C C . CYS A 1 77 ? 11.519 -2.719 -23.486 1.00 90.56 77 CYS A C 1
ATOM 536 O O . CYS A 1 77 ? 10.364 -2.348 -23.273 1.00 90.56 77 CYS A O 1
ATOM 538 N N . LEU A 1 78 ? 11.872 -3.345 -24.611 1.00 92.56 78 LEU A N 1
ATOM 539 C CA . LEU A 1 78 ? 10.930 -3.608 -25.695 1.00 92.56 78 LEU A CA 1
ATOM 540 C C . LEU A 1 78 ? 10.174 -4.917 -25.463 1.00 92.56 78 LEU A C 1
ATOM 542 O O . LEU A 1 78 ? 10.733 -6.003 -25.593 1.00 92.56 78 LEU A O 1
ATOM 546 N N . ILE A 1 79 ? 8.868 -4.808 -25.228 1.00 90.81 79 ILE A N 1
ATOM 547 C CA . ILE A 1 79 ? 7.953 -5.949 -25.124 1.00 90.81 79 ILE A CA 1
ATOM 548 C C . ILE A 1 79 ? 6.971 -5.854 -26.289 1.00 90.81 79 ILE A C 1
ATOM 550 O O . ILE A 1 79 ? 6.175 -4.921 -26.379 1.00 90.81 79 ILE A O 1
ATOM 554 N N . GLY A 1 80 ? 7.061 -6.790 -27.238 1.00 89.44 80 GLY A N 1
ATOM 555 C CA . GLY A 1 80 ? 6.211 -6.773 -28.436 1.00 89.44 80 GLY A CA 1
ATOM 556 C C . GLY A 1 80 ? 6.412 -5.541 -29.334 1.00 89.44 80 GLY A C 1
ATOM 557 O O . GLY A 1 80 ? 5.488 -5.147 -30.037 1.00 89.44 80 GLY A O 1
ATOM 558 N N . GLY A 1 81 ? 7.598 -4.919 -29.298 1.00 89.88 81 GLY A N 1
ATOM 559 C CA . GLY A 1 81 ? 7.926 -3.720 -30.082 1.00 89.88 81 GLY A CA 1
ATOM 560 C C . GLY A 1 81 ? 7.514 -2.385 -29.447 1.00 89.88 81 GLY A C 1
ATOM 561 O O . GLY A 1 81 ? 7.750 -1.343 -30.051 1.00 89.88 81 GLY A O 1
ATOM 562 N N . VAL A 1 82 ? 6.933 -2.399 -28.243 1.00 91.62 82 VAL A N 1
ATOM 563 C CA . VAL A 1 82 ? 6.617 -1.199 -27.450 1.00 91.62 82 VAL A CA 1
ATOM 564 C C . VAL A 1 82 ? 7.616 -1.082 -26.302 1.00 91.62 82 VAL A C 1
ATOM 566 O O . VAL A 1 82 ? 7.908 -2.080 -25.645 1.00 91.62 82 VAL A O 1
ATOM 569 N N . ASP A 1 83 ? 8.142 0.121 -26.068 1.00 93.25 83 ASP A N 1
ATOM 570 C CA . ASP A 1 83 ? 9.060 0.395 -24.960 1.00 93.25 83 ASP A CA 1
ATOM 571 C C . ASP A 1 83 ? 8.290 0.617 -23.648 1.00 93.25 83 ASP A C 1
ATOM 573 O O . ASP A 1 83 ? 7.494 1.549 -23.524 1.00 93.25 83 ASP A O 1
ATOM 577 N N . PHE A 1 84 ? 8.531 -0.256 -22.671 1.00 93.19 84 PHE A N 1
ATOM 578 C CA . PHE A 1 84 ? 7.990 -0.184 -21.313 1.00 93.19 84 PHE A CA 1
ATOM 579 C C . PHE A 1 84 ? 9.028 0.270 -20.279 1.00 93.19 84 PHE A C 1
ATOM 581 O O . PHE A 1 84 ? 8.712 0.323 -19.091 1.00 93.19 84 PHE A O 1
ATOM 588 N N . GLY A 1 85 ? 10.248 0.613 -20.699 1.00 91.56 85 GLY A N 1
ATOM 589 C CA . GLY A 1 85 ? 11.364 0.940 -19.814 1.00 91.56 85 GLY A CA 1
ATOM 590 C C . GLY A 1 85 ? 11.036 2.031 -18.797 1.00 91.56 85 GLY A C 1
ATOM 591 O O . GLY A 1 85 ? 11.205 1.843 -17.593 1.00 91.56 85 GLY A O 1
ATOM 592 N N . GLU A 1 86 ? 10.473 3.147 -19.261 1.00 91.75 86 GLU A N 1
ATOM 593 C CA . GLU A 1 86 ? 10.102 4.274 -18.396 1.00 91.75 86 GLU A CA 1
ATOM 594 C C . GLU A 1 86 ? 8.967 3.921 -17.419 1.00 91.75 86 GLU A C 1
ATOM 596 O O . GLU A 1 86 ? 8.992 4.323 -16.254 1.00 91.75 86 GLU A O 1
ATOM 601 N N . MET A 1 87 ? 8.001 3.102 -17.852 1.00 91.62 87 MET A N 1
ATOM 602 C CA . MET A 1 87 ? 6.920 2.623 -16.987 1.00 91.62 87 MET A CA 1
ATOM 603 C C . MET A 1 87 ? 7.464 1.710 -15.883 1.00 91.62 87 MET A C 1
ATOM 605 O O . MET A 1 87 ? 7.135 1.902 -14.712 1.00 91.62 87 MET A O 1
ATOM 609 N N . LEU A 1 88 ? 8.306 0.737 -16.240 1.00 92.06 88 LEU A N 1
ATOM 610 C CA . LEU A 1 88 ? 8.921 -0.187 -15.287 1.00 92.06 88 LEU A CA 1
ATOM 611 C C . LEU A 1 88 ? 9.825 0.557 -14.303 1.00 92.06 88 LEU A C 1
ATOM 613 O O . LEU A 1 88 ? 9.767 0.284 -13.105 1.00 92.06 88 LEU A O 1
ATOM 617 N N . TYR A 1 89 ? 10.582 1.547 -14.782 1.00 92.56 89 TYR A N 1
ATOM 618 C CA . TYR A 1 89 ? 11.370 2.435 -13.934 1.00 92.56 89 TYR A CA 1
ATOM 619 C C . TYR A 1 89 ? 10.487 3.181 -12.929 1.00 92.56 89 TYR A C 1
ATOM 621 O O . TYR A 1 89 ? 10.753 3.135 -11.730 1.00 92.56 89 TYR A O 1
ATOM 629 N N . ALA A 1 90 ? 9.389 3.801 -13.373 1.00 92.00 90 ALA A N 1
ATOM 630 C CA . ALA A 1 90 ? 8.461 4.485 -12.475 1.00 92.00 90 ALA A CA 1
ATOM 631 C C . ALA A 1 90 ? 7.867 3.533 -11.419 1.00 92.00 90 ALA A C 1
ATOM 633 O O . ALA A 1 90 ? 7.813 3.879 -10.238 1.00 92.00 90 ALA A O 1
ATOM 634 N N . MET A 1 91 ? 7.476 2.313 -11.808 1.00 91.50 91 MET A N 1
ATOM 635 C CA . MET A 1 91 ? 6.989 1.292 -10.868 1.00 91.50 91 MET A CA 1
ATOM 636 C C . MET A 1 91 ? 8.072 0.816 -9.889 1.00 91.50 91 MET A C 1
ATOM 638 O O . MET A 1 91 ? 7.755 0.545 -8.728 1.00 91.50 91 MET A O 1
ATOM 642 N N . GLY A 1 92 ? 9.328 0.766 -10.341 1.00 89.31 92 GLY A N 1
ATOM 643 C CA . GLY A 1 92 ? 10.523 0.533 -9.531 1.00 89.31 92 GLY A CA 1
ATOM 644 C C . GLY A 1 92 ? 10.737 1.634 -8.491 1.00 89.31 92 GLY A C 1
ATOM 645 O O . GLY A 1 92 ? 10.871 1.365 -7.298 1.00 89.31 92 GLY A O 1
ATOM 646 N N . VAL A 1 93 ? 10.664 2.896 -8.918 1.00 90.75 93 VAL A N 1
ATOM 647 C CA . VAL A 1 93 ? 10.831 4.066 -8.046 1.00 90.75 93 VAL A CA 1
ATOM 648 C C . VAL A 1 93 ? 9.710 4.168 -7.005 1.00 90.75 93 VAL A C 1
ATOM 650 O O . VAL A 1 93 ? 9.959 4.560 -5.865 1.00 90.75 93 VAL A O 1
ATOM 653 N N . LEU A 1 94 ? 8.484 3.743 -7.328 1.00 89.62 94 LEU A N 1
ATOM 654 C CA . LEU A 1 94 ? 7.408 3.623 -6.333 1.00 89.62 94 LEU A CA 1
ATOM 655 C C . LEU A 1 94 ? 7.756 2.650 -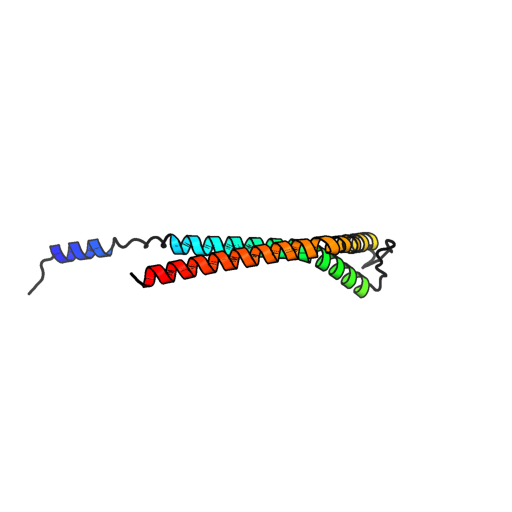5.196 1.00 89.62 94 LEU A C 1
ATOM 657 O O . LEU A 1 94 ? 7.226 2.798 -4.093 1.00 89.62 94 LEU A O 1
ATOM 661 N N . GLY A 1 95 ? 8.680 1.711 -5.417 1.00 88.62 95 GLY A N 1
ATOM 662 C CA . GLY A 1 95 ? 9.236 0.847 -4.379 1.00 88.62 95 GLY A CA 1
ATOM 663 C C . GLY A 1 95 ? 9.854 1.625 -3.215 1.00 88.62 95 GLY A C 1
ATOM 664 O O . GLY A 1 95 ? 9.714 1.204 -2.071 1.00 88.62 95 GLY A O 1
ATOM 665 N N . TRP A 1 96 ? 10.415 2.819 -3.443 1.00 92.19 96 TRP A N 1
ATOM 666 C CA . TRP A 1 96 ? 10.946 3.670 -2.366 1.00 92.19 96 TRP A CA 1
ATOM 667 C C . TRP A 1 96 ? 9.883 4.075 -1.344 1.00 92.19 96 TRP A C 1
ATOM 669 O O . TRP A 1 96 ? 10.187 4.254 -0.162 1.00 92.19 96 TRP A O 1
ATOM 679 N N . LEU A 1 97 ? 8.614 4.156 -1.756 1.00 92.00 97 LEU A N 1
ATOM 680 C CA . LEU A 1 97 ? 7.519 4.424 -0.831 1.00 92.00 97 LEU A CA 1
ATOM 681 C C . LEU A 1 97 ? 7.356 3.306 0.203 1.00 92.00 97 LEU A C 1
ATOM 683 O O . LEU A 1 97 ? 6.834 3.588 1.279 1.00 92.00 97 LEU A O 1
ATOM 687 N N . MET A 1 98 ? 7.841 2.082 -0.052 1.00 91.75 98 MET A N 1
ATOM 688 C CA . MET A 1 98 ? 7.765 0.978 0.911 1.00 91.75 98 MET A CA 1
ATOM 689 C C . MET A 1 98 ? 8.496 1.288 2.221 1.00 91.75 98 MET A C 1
ATOM 691 O O . MET A 1 98 ? 8.045 0.858 3.282 1.00 91.75 98 MET A O 1
ATOM 695 N N . LEU A 1 99 ? 9.581 2.077 2.172 1.00 92.81 99 LEU A N 1
ATOM 696 C CA . LEU A 1 99 ? 10.329 2.479 3.368 1.00 92.81 99 LEU A CA 1
ATOM 697 C C . LEU A 1 99 ? 9.467 3.293 4.336 1.00 92.81 99 LEU A C 1
ATOM 699 O O . LEU A 1 99 ? 9.670 3.215 5.542 1.00 92.81 99 LEU A O 1
ATOM 703 N N . GLY A 1 100 ? 8.499 4.054 3.820 1.00 93.31 100 GLY A N 1
ATOM 704 C CA . GLY A 1 100 ? 7.533 4.795 4.630 1.00 93.31 100 GLY A CA 1
ATOM 705 C C . GLY A 1 100 ? 6.223 4.036 4.849 1.00 93.31 100 GLY A C 1
ATOM 706 O O . GLY A 1 100 ? 5.702 4.001 5.965 1.00 93.31 100 GLY A O 1
ATOM 707 N N . SER A 1 101 ? 5.687 3.398 3.808 1.00 92.06 101 SER A N 1
ATOM 708 C CA . SER A 1 101 ? 4.379 2.743 3.855 1.00 92.06 101 SER A CA 1
ATOM 709 C C . SER A 1 101 ? 4.374 1.508 4.750 1.00 92.06 101 SER A C 1
ATOM 711 O O . SER A 1 101 ? 3.361 1.262 5.402 1.00 92.06 101 SER A O 1
ATOM 713 N N . LEU A 1 102 ? 5.478 0.752 4.835 1.00 92.69 102 LEU A N 1
ATOM 714 C CA . LEU A 1 102 ? 5.558 -0.431 5.695 1.00 92.69 102 LEU A CA 1
ATOM 715 C C . LEU A 1 102 ? 5.551 -0.056 7.186 1.00 92.69 102 LEU A C 1
ATOM 717 O O . LEU A 1 102 ? 4.708 -0.599 7.905 1.00 92.69 102 LEU A O 1
ATOM 721 N N . PRO A 1 103 ? 6.380 0.889 7.681 1.00 93.62 103 PRO A N 1
ATOM 722 C CA . PRO A 1 103 ? 6.275 1.360 9.061 1.00 93.62 103 PRO A CA 1
ATOM 723 C C . PRO A 1 103 ? 4.905 1.958 9.386 1.00 93.62 103 PRO A C 1
ATOM 725 O O . PRO A 1 103 ? 4.303 1.602 10.400 1.00 93.62 103 PRO A O 1
ATOM 728 N N . VAL A 1 104 ? 4.379 2.828 8.516 1.00 94.69 104 VAL A N 1
ATOM 729 C CA . VAL A 1 104 ? 3.070 3.469 8.721 1.00 94.69 104 VAL A CA 1
ATOM 730 C C . VAL A 1 104 ? 1.952 2.427 8.734 1.00 94.69 104 VAL A C 1
ATOM 732 O O . VAL A 1 104 ? 1.118 2.423 9.640 1.00 94.69 104 VAL A O 1
ATOM 735 N N . GLY A 1 105 ? 1.961 1.501 7.777 1.00 93.31 105 GLY A N 1
ATOM 736 C CA . GLY A 1 105 ? 1.033 0.379 7.706 1.00 93.31 105 GLY A CA 1
ATOM 737 C C . GLY A 1 105 ? 1.111 -0.512 8.941 1.00 93.31 105 GLY A C 1
ATOM 738 O O . GLY A 1 105 ? 0.076 -0.876 9.495 1.00 93.31 105 GLY A O 1
ATOM 739 N N . GLY A 1 106 ? 2.320 -0.796 9.432 1.00 94.12 106 GLY A N 1
ATOM 740 C CA . GLY A 1 106 ? 2.548 -1.552 10.661 1.00 94.12 106 GLY A CA 1
ATOM 741 C C . GLY A 1 106 ? 1.939 -0.878 11.890 1.00 94.12 106 GLY A C 1
ATOM 742 O O . GLY A 1 106 ? 1.222 -1.527 12.651 1.00 94.12 106 GLY A O 1
ATOM 743 N N . VAL A 1 107 ? 2.152 0.431 12.058 1.00 96.06 107 VAL A N 1
ATOM 744 C CA . VAL A 1 107 ? 1.568 1.213 13.162 1.00 96.06 107 VAL A CA 1
ATOM 745 C C . VAL A 1 107 ? 0.040 1.242 13.072 1.00 96.06 107 VAL A C 1
ATOM 747 O O . VAL A 1 107 ? -0.639 1.000 14.074 1.00 96.06 107 VAL A O 1
ATOM 750 N N . LEU A 1 108 ? -0.512 1.481 11.879 1.00 94.25 108 LEU A N 1
ATOM 751 C CA . LEU A 1 108 ? -1.959 1.474 11.651 1.00 94.25 108 LEU A CA 1
ATOM 752 C C . LEU A 1 108 ? -2.574 0.102 11.954 1.00 94.25 108 LEU A C 1
ATOM 754 O O . LEU A 1 108 ? -3.609 0.026 12.617 1.00 94.25 108 LEU A O 1
ATOM 758 N N . LEU A 1 109 ? -1.926 -0.981 11.518 1.00 94.31 109 LEU A N 1
ATOM 759 C CA . LEU A 1 109 ? -2.378 -2.349 11.757 1.00 94.31 109 LEU A CA 1
ATOM 760 C C . LEU A 1 109 ? -2.330 -2.707 13.249 1.00 94.31 109 LEU A C 1
ATOM 762 O O . LEU A 1 109 ? -3.271 -3.313 13.765 1.00 94.31 109 LEU A O 1
ATOM 766 N N . MET A 1 110 ? -1.287 -2.273 13.962 1.00 95.81 110 MET A N 1
ATOM 767 C CA . MET A 1 110 ? -1.187 -2.412 15.419 1.00 95.81 110 MET A CA 1
ATOM 768 C C . MET A 1 110 ? -2.333 -1.685 16.132 1.00 95.81 110 MET A C 1
ATOM 770 O O . MET A 1 110 ? -3.042 -2.284 16.944 1.00 95.81 110 MET A O 1
ATOM 774 N N . GLY A 1 111 ? -2.565 -0.412 15.797 1.00 94.56 111 GLY A N 1
ATOM 775 C CA . GLY A 1 111 ? -3.655 0.378 16.373 1.00 94.56 111 GLY A CA 1
ATOM 776 C C . GLY A 1 111 ? -5.029 -0.237 16.099 1.00 94.56 111 GLY A C 1
ATOM 777 O O . GLY A 1 111 ? -5.854 -0.362 17.008 1.00 94.56 111 GLY A O 1
ATOM 778 N N . TRP A 1 112 ? -5.252 -0.704 14.869 1.00 95.25 112 TRP A N 1
ATOM 779 C CA . TRP A 1 112 ? -6.466 -1.416 14.479 1.00 95.25 112 TRP A CA 1
ATOM 780 C C . TRP A 1 112 ? -6.668 -2.702 15.295 1.00 95.25 112 TRP A C 1
ATOM 782 O O . TRP A 1 112 ? -7.763 -2.931 15.817 1.00 95.25 112 TRP A O 1
ATOM 792 N N . ALA A 1 113 ? -5.617 -3.509 15.473 1.00 93.00 113 ALA A N 1
ATOM 793 C CA . ALA A 1 113 ? -5.676 -4.757 16.233 1.00 93.00 113 ALA A CA 1
ATOM 794 C C . ALA A 1 113 ? -5.989 -4.513 17.717 1.00 93.00 113 ALA A C 1
ATOM 796 O O . ALA A 1 113 ? -6.824 -5.212 18.301 1.00 93.00 113 ALA A O 1
ATOM 797 N N . ILE A 1 114 ? -5.377 -3.488 18.321 1.00 94.25 114 ILE A N 1
ATOM 798 C CA . ILE A 1 114 ? -5.661 -3.076 19.701 1.00 94.25 114 ILE A CA 1
ATOM 799 C C . ILE A 1 114 ? -7.121 -2.632 19.831 1.00 94.25 114 ILE A C 1
ATOM 801 O O . ILE A 1 114 ? -7.827 -3.107 20.724 1.00 94.25 114 ILE A O 1
ATOM 805 N N . ALA A 1 115 ? -7.603 -1.771 18.931 1.00 91.31 115 ALA A N 1
ATOM 806 C CA . ALA A 1 115 ? -8.981 -1.288 18.954 1.00 91.31 115 ALA A CA 1
ATOM 807 C C . ALA A 1 115 ? -9.992 -2.438 18.825 1.00 91.31 115 ALA A C 1
ATOM 809 O O . ALA A 1 115 ? -10.964 -2.500 19.583 1.00 91.31 115 ALA A O 1
ATOM 810 N N . LEU A 1 116 ? -9.741 -3.384 17.914 1.00 90.94 116 LEU A N 1
ATOM 811 C CA . LEU A 1 116 ? -10.566 -4.578 17.753 1.00 90.94 116 LEU A CA 1
ATOM 812 C C . LEU A 1 116 ? -10.571 -5.425 19.034 1.00 90.94 116 LEU A C 1
ATOM 814 O O . LEU A 1 116 ? -11.633 -5.838 19.502 1.00 90.94 116 LEU A O 1
ATOM 818 N N . LEU A 1 117 ? -9.403 -5.649 19.642 1.00 91.00 117 LEU A N 1
ATOM 819 C CA . LEU A 1 117 ? -9.276 -6.430 20.871 1.00 91.00 117 LEU A CA 1
ATOM 820 C C . LEU A 1 117 ? -10.020 -5.786 22.047 1.00 91.00 117 LEU A C 1
ATOM 822 O O . LEU A 1 117 ? -10.725 -6.485 22.781 1.00 91.00 117 LEU A O 1
ATOM 826 N N . VAL A 1 118 ? -9.888 -4.469 22.227 1.00 91.50 118 VAL A N 1
ATOM 827 C CA . VAL A 1 118 ? -10.600 -3.711 23.268 1.00 91.50 118 VAL A CA 1
ATOM 828 C C . VAL A 1 118 ? -12.107 -3.844 23.075 1.00 91.50 118 VAL A C 1
ATOM 830 O O . VAL A 1 118 ? -12.817 -4.214 24.014 1.00 91.50 118 VAL A O 1
ATOM 833 N N . HIS A 1 119 ? -12.595 -3.636 21.853 1.00 87.75 119 HIS A N 1
ATOM 834 C CA . HIS A 1 119 ? -14.021 -3.707 21.555 1.00 87.75 119 HIS A CA 1
ATOM 835 C C . HIS A 1 119 ? -14.580 -5.124 21.776 1.00 87.75 119 HIS A C 1
ATOM 837 O O . HIS A 1 119 ? -15.625 -5.297 22.409 1.00 87.75 119 HIS A O 1
ATOM 843 N N . LEU A 1 120 ? -13.845 -6.160 21.353 1.00 84.88 120 LEU A N 1
ATOM 844 C CA . LEU A 1 120 ? -14.202 -7.562 21.593 1.00 84.88 120 LEU A CA 1
ATOM 845 C C . LEU A 1 120 ? -14.242 -7.901 23.088 1.00 84.88 120 LEU A C 1
ATOM 847 O O . LEU A 1 120 ? -15.147 -8.611 23.539 1.00 84.88 120 LEU A O 1
ATOM 851 N N . ARG A 1 121 ? -13.281 -7.402 23.875 1.00 88.81 121 ARG A N 1
ATOM 852 C CA . ARG A 1 121 ? -13.244 -7.606 25.332 1.00 88.81 121 ARG A CA 1
ATOM 853 C C . ARG A 1 121 ? -14.439 -6.953 26.021 1.00 88.81 121 ARG A C 1
ATOM 855 O O . ARG A 1 121 ? -15.086 -7.617 26.829 1.00 88.81 121 ARG A O 1
ATOM 862 N N . GLN A 1 122 ? -14.770 -5.713 25.668 1.00 85.94 122 GLN A N 1
ATOM 863 C CA . GLN A 1 122 ? -15.932 -5.005 26.215 1.00 85.94 122 GLN A CA 1
ATOM 864 C C . GLN A 1 122 ? -17.244 -5.727 25.880 1.00 85.94 122 GLN A C 1
ATOM 866 O O . GLN A 1 122 ? -18.068 -5.962 26.764 1.00 85.94 122 GLN A O 1
ATOM 871 N N . TRP A 1 123 ? -17.411 -6.183 24.634 1.00 77.12 123 TRP A N 1
ATOM 872 C CA . TRP A 1 123 ? -18.574 -6.980 24.232 1.00 77.12 123 TRP A CA 1
ATOM 873 C C . TRP A 1 123 ? -18.705 -8.284 25.025 1.00 77.12 123 TRP A C 1
ATOM 875 O O . TRP A 1 123 ? -19.797 -8.639 25.474 1.00 77.12 123 TRP A O 1
ATOM 885 N N . ARG A 1 124 ? -17.595 -9.003 25.236 1.00 79.56 124 ARG A N 1
ATOM 886 C CA . ARG A 1 124 ? -17.581 -10.231 26.046 1.00 79.56 124 ARG A CA 1
ATOM 887 C C . ARG A 1 124 ? -17.906 -9.952 27.515 1.00 79.56 124 ARG A C 1
ATOM 889 O O . ARG A 1 124 ? -18.646 -10.728 28.114 1.00 79.56 124 ARG A O 1
ATOM 896 N N . ALA A 1 125 ? -17.388 -8.865 28.086 1.00 80.81 125 ALA A N 1
ATOM 897 C CA . ALA A 1 125 ? -17.671 -8.471 29.466 1.00 80.81 125 ALA A CA 1
ATOM 898 C C . ALA A 1 125 ? -19.163 -8.162 29.674 1.00 80.81 125 ALA A C 1
ATOM 900 O O . ALA A 1 125 ? -19.769 -8.693 30.604 1.00 80.81 125 ALA A O 1
ATOM 901 N N . MET A 1 126 ? -19.782 -7.406 28.761 1.00 75.06 126 MET A N 1
ATOM 902 C CA . MET A 1 126 ? -21.215 -7.093 28.830 1.00 75.06 126 MET A CA 1
ATOM 903 C C . MET A 1 126 ? -22.097 -8.342 28.712 1.00 75.06 126 MET A C 1
ATOM 905 O O . MET A 1 126 ? -23.044 -8.499 29.480 1.00 75.06 126 MET A O 1
ATOM 909 N N . ARG A 1 127 ? -21.763 -9.279 27.813 1.00 72.31 127 ARG A N 1
ATOM 910 C CA . ARG A 1 127 ? -22.497 -10.554 27.694 1.00 72.31 127 ARG A CA 1
ATOM 911 C C . ARG A 1 127 ? -22.417 -11.398 28.967 1.00 72.31 127 ARG A C 1
ATOM 913 O O . ARG A 1 127 ? -23.412 -11.992 29.364 1.00 72.31 127 ARG A O 1
ATOM 920 N N . ARG A 1 128 ? -21.254 -11.431 29.627 1.00 71.06 128 ARG A N 1
ATOM 921 C CA . ARG A 1 128 ? -21.068 -12.154 30.898 1.00 71.06 128 ARG A CA 1
ATOM 922 C C . ARG A 1 128 ? -21.838 -11.518 32.057 1.00 71.06 128 ARG A C 1
ATOM 924 O O . ARG A 1 128 ? -22.328 -12.246 32.909 1.00 71.06 128 ARG A O 1
ATOM 931 N N . ALA A 1 129 ? -21.943 -10.190 32.091 1.00 68.75 129 ALA A N 1
ATOM 932 C CA . ALA A 1 129 ? -22.723 -9.478 33.103 1.00 68.75 129 ALA A CA 1
ATOM 933 C C . ALA A 1 129 ? -24.23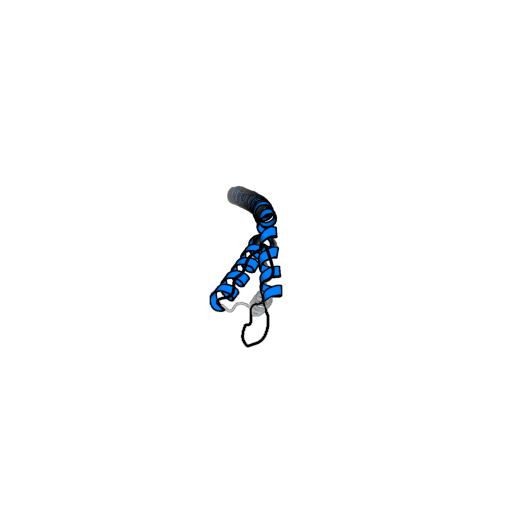8 -9.663 32.905 1.00 68.75 129 ALA A C 1
ATOM 935 O O . ALA A 1 129 ? -24.963 -9.813 33.883 1.00 68.75 129 ALA A O 1
ATOM 936 N N . GLY A 1 130 ? -24.705 -9.702 31.651 1.00 59.75 130 GLY A N 1
ATOM 937 C CA . GLY A 1 130 ? -26.108 -9.960 31.318 1.00 59.75 130 GLY A CA 1
ATOM 938 C C . GLY A 1 130 ? -26.551 -11.403 31.573 1.00 59.75 130 GLY A C 1
ATOM 939 O O . GLY A 1 130 ? -27.670 -11.610 32.004 1.00 59.75 130 GLY A O 1
ATOM 940 N N . ALA A 1 131 ? -25.670 -12.391 31.383 1.00 59.97 131 ALA A N 1
ATOM 941 C CA . ALA A 1 131 ? -25.972 -13.803 31.654 1.00 59.97 131 ALA A CA 1
ATOM 942 C C . ALA A 1 131 ? -26.005 -14.175 33.153 1.00 59.97 131 ALA A C 1
ATOM 944 O O . ALA A 1 131 ? -26.284 -15.321 33.489 1.00 59.97 131 ALA A O 1
ATOM 945 N N . ARG A 1 132 ? -25.655 -13.241 34.050 1.00 56.03 132 ARG A N 1
ATOM 946 C CA . ARG A 1 132 ? -25.682 -13.430 35.513 1.00 56.03 132 ARG A CA 1
ATOM 947 C C . ARG A 1 132 ? -26.920 -12.825 36.190 1.00 56.03 132 ARG A C 1
ATOM 949 O O . ARG A 1 132 ? -27.028 -12.950 37.407 1.00 56.03 132 ARG A O 1
ATOM 956 N N . ARG A 1 133 ? -27.789 -12.139 35.445 1.00 49.50 133 ARG A N 1
ATOM 957 C CA . ARG A 1 133 ? -29.083 -11.630 35.920 1.00 49.50 133 ARG A CA 1
ATOM 958 C C . ARG A 1 133 ? -30.197 -12.504 35.376 1.00 49.50 133 ARG A C 1
ATOM 960 O O . ARG A 1 133 ? -31.189 -12.652 36.113 1.00 49.50 133 ARG A O 1
#